Protein AF-A0A955E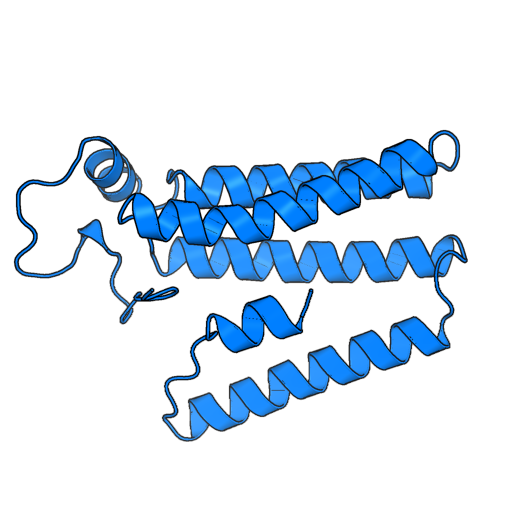NM1-F1 (afdb_monomer_lite)

Structure (mmCIF, N/CA/C/O backbone):
data_AF-A0A955ENM1-F1
#
_entry.id   AF-A0A955ENM1-F1
#
loop_
_atom_site.group_PDB
_atom_site.id
_atom_site.type_symbol
_atom_site.label_atom_id
_atom_site.label_alt_id
_atom_site.label_comp_id
_atom_site.label_asym_id
_atom_site.label_entity_id
_atom_site.label_seq_id
_atom_site.pdbx_PDB_ins_code
_atom_site.Cartn_x
_atom_site.Cartn_y
_atom_site.Cartn_z
_atom_site.occupancy
_atom_site.B_iso_or_equiv
_atom_site.auth_seq_id
_atom_site.auth_comp_id
_atom_site.auth_asym_id
_atom_site.auth_atom_id
_atom_site.pdbx_PDB_model_num
ATOM 1 N N . MET A 1 1 ? -0.545 9.127 -18.317 1.00 36.12 1 MET A N 1
ATOM 2 C CA . MET A 1 1 ? 0.349 8.683 -17.224 1.00 36.12 1 MET A CA 1
ATOM 3 C C . MET A 1 1 ? 0.224 7.163 -17.129 1.00 36.12 1 MET A C 1
ATOM 5 O O . MET A 1 1 ? -0.883 6.687 -16.923 1.00 36.12 1 MET A O 1
ATOM 9 N N . ASN A 1 2 ? 1.284 6.397 -17.416 1.00 38.16 2 ASN A N 1
ATOM 10 C CA . ASN A 1 2 ? 1.234 4.926 -17.520 1.00 38.16 2 ASN A CA 1
ATOM 11 C C . ASN A 1 2 ? 1.494 4.287 -16.149 1.00 38.16 2 ASN A C 1
ATOM 13 O O . ASN A 1 2 ? 2.608 3.883 -15.829 1.00 38.16 2 ASN A O 1
ATOM 17 N N . LEU A 1 3 ? 0.466 4.232 -15.305 1.00 44.72 3 LEU A N 1
ATOM 18 C CA . LEU A 1 3 ? 0.659 4.022 -13.871 1.00 44.72 3 LEU A CA 1
ATOM 19 C C . LEU A 1 3 ? 1.037 2.604 -13.417 1.00 44.72 3 LEU A C 1
ATOM 21 O O . LEU A 1 3 ? 1.445 2.495 -12.272 1.00 44.72 3 LEU A O 1
ATOM 25 N N . HIS A 1 4 ? 1.101 1.575 -14.272 1.00 44.09 4 HIS A N 1
ATOM 26 C CA . HIS A 1 4 ? 1.500 0.210 -13.859 1.00 44.09 4 HIS A CA 1
ATOM 27 C C . HIS A 1 4 ? 2.017 -0.652 -15.020 1.00 44.09 4 HIS A C 1
ATOM 29 O O . HIS A 1 4 ? 1.372 -1.611 -15.421 1.00 44.09 4 HIS A O 1
ATOM 35 N N . ARG A 1 5 ? 3.168 -0.316 -15.614 1.00 58.62 5 ARG A N 1
ATOM 36 C CA . ARG A 1 5 ? 3.763 -1.171 -16.658 1.00 58.62 5 ARG A CA 1
ATOM 37 C C . ARG A 1 5 ? 4.846 -2.074 -16.101 1.00 58.62 5 ARG A C 1
ATOM 39 O O . ARG A 1 5 ? 6.031 -1.811 -16.299 1.00 58.62 5 ARG A O 1
ATOM 46 N N . VAL A 1 6 ? 4.414 -3.157 -15.475 1.00 52.09 6 VAL A N 1
ATOM 47 C CA . VAL A 1 6 ? 5.224 -4.364 -15.351 1.00 52.09 6 VAL A CA 1
ATOM 48 C C . VAL A 1 6 ? 4.569 -5.397 -16.262 1.00 52.09 6 VAL A C 1
ATOM 50 O O . VAL A 1 6 ? 3.611 -6.050 -15.872 1.00 52.09 6 VAL A O 1
ATOM 53 N N . GLU A 1 7 ? 5.046 -5.530 -17.497 1.00 58.97 7 GLU A N 1
ATOM 54 C CA . GLU A 1 7 ? 4.622 -6.588 -18.437 1.00 58.97 7 GLU A CA 1
ATOM 55 C C . GLU A 1 7 ? 5.227 -7.937 -17.993 1.00 58.97 7 GLU A C 1
ATOM 57 O O . GLU A 1 7 ? 5.973 -8.582 -18.721 1.00 58.97 7 GLU A O 1
ATOM 62 N N . GLY A 1 8 ? 5.082 -8.280 -16.709 1.00 66.56 8 GLY A N 1
ATOM 63 C CA . GLY A 1 8 ? 5.838 -9.344 -16.039 1.00 66.56 8 GLY A CA 1
ATOM 64 C C . GLY A 1 8 ? 7.340 -9.066 -15.868 1.00 66.56 8 GLY A C 1
ATOM 65 O O . GLY A 1 8 ? 8.019 -9.795 -15.149 1.00 66.56 8 GLY A O 1
ATOM 66 N N . VAL A 1 9 ? 7.868 -7.995 -16.469 1.00 80.12 9 VAL A N 1
ATOM 67 C CA . VAL A 1 9 ? 9.293 -7.639 -16.460 1.00 80.12 9 VAL A CA 1
ATOM 68 C C . VAL A 1 9 ? 9.504 -6.295 -15.765 1.00 80.12 9 VAL A C 1
ATOM 70 O O . VAL A 1 9 ? 8.797 -5.322 -16.033 1.00 80.12 9 VAL A O 1
ATOM 73 N N . ALA A 1 10 ? 10.490 -6.235 -14.865 1.00 87.19 10 ALA A N 1
ATOM 74 C CA . ALA A 1 10 ? 10.852 -5.006 -14.166 1.00 87.19 10 ALA A CA 1
ATOM 75 C C . ALA A 1 10 ? 11.332 -3.913 -15.134 1.00 87.19 10 ALA A C 1
ATOM 77 O O . ALA A 1 10 ? 11.972 -4.202 -16.145 1.00 87.19 10 ALA A O 1
ATOM 78 N N . ASP A 1 11 ? 11.090 -2.646 -14.796 1.00 87.75 11 ASP A N 1
ATOM 79 C CA . ASP A 1 11 ? 11.409 -1.505 -15.661 1.00 87.75 11 ASP A CA 1
ATOM 80 C C . ASP A 1 11 ? 12.881 -1.446 -16.082 1.00 87.75 11 ASP A C 1
ATOM 82 O O . ASP A 1 11 ? 13.166 -1.055 -17.206 1.00 87.75 11 ASP A O 1
ATOM 86 N N . TRP A 1 12 ? 13.807 -1.852 -15.206 1.00 86.81 12 TRP A N 1
ATOM 87 C CA . TRP A 1 12 ? 15.252 -1.890 -15.477 1.00 86.81 12 TRP A CA 1
ATOM 88 C C . TRP A 1 12 ? 15.710 -3.111 -16.290 1.00 86.81 12 TRP A C 1
ATOM 90 O O . TRP A 1 12 ? 16.895 -3.217 -16.598 1.00 86.81 12 TRP A O 1
ATOM 100 N N . ALA A 1 13 ? 14.805 -4.042 -16.599 1.00 86.75 13 ALA A N 1
ATOM 101 C CA . ALA A 1 13 ? 15.074 -5.269 -17.349 1.00 86.75 13 ALA A CA 1
ATOM 102 C C . ALA A 1 13 ? 14.430 -5.272 -18.750 1.00 86.75 13 ALA A C 1
ATOM 104 O O . ALA A 1 13 ? 14.528 -6.264 -19.470 1.00 86.75 13 ALA A O 1
ATOM 105 N N . LYS A 1 14 ? 13.778 -4.172 -19.153 1.00 85.38 14 LYS A N 1
ATOM 106 C CA . LYS A 1 14 ? 13.164 -4.036 -20.479 1.00 85.38 14 LYS A CA 1
ATOM 107 C C . LYS A 1 14 ? 14.226 -4.031 -21.596 1.00 85.38 14 LYS A C 1
ATOM 109 O O . LYS A 1 14 ? 15.291 -3.430 -21.422 1.00 85.38 14 LYS A O 1
ATOM 114 N N . PRO A 1 15 ? 13.956 -4.669 -22.751 1.00 70.44 15 PRO A N 1
ATOM 115 C CA . PRO A 1 15 ? 14.855 -4.607 -23.898 1.00 70.44 15 PRO A CA 1
ATOM 116 C C . PRO A 1 15 ? 14.949 -3.164 -24.418 1.00 70.44 15 PRO A C 1
ATOM 118 O O . PRO A 1 15 ? 13.969 -2.423 -24.399 1.00 70.44 15 PRO A O 1
ATOM 121 N N . ASN A 1 16 ? 16.133 -2.767 -24.890 1.00 75.31 16 ASN A N 1
ATOM 122 C CA . ASN A 1 16 ? 16.427 -1.433 -25.443 1.00 75.31 16 ASN A CA 1
ATOM 123 C C . ASN A 1 16 ? 16.365 -0.261 -24.451 1.00 75.31 16 ASN A C 1
ATOM 125 O O . ASN A 1 16 ? 16.134 0.882 -24.849 1.00 75.31 16 ASN A O 1
ATOM 129 N N . LEU A 1 17 ? 16.620 -0.505 -23.164 1.00 74.56 17 LEU A N 1
ATOM 130 C CA . LEU A 1 17 ? 16.863 0.606 -22.252 1.00 74.56 17 LEU A CA 1
ATOM 131 C C . LEU A 1 17 ? 18.148 1.344 -22.651 1.00 74.56 17 LEU A C 1
ATOM 133 O O . LEU A 1 17 ? 19.164 0.703 -22.941 1.00 74.56 17 LEU A O 1
ATOM 137 N N . PRO A 1 18 ? 18.152 2.687 -22.611 1.00 75.75 18 PRO A N 1
ATOM 138 C CA . PRO A 1 18 ? 19.398 3.433 -22.624 1.00 75.75 18 PRO A CA 1
ATOM 139 C C . PRO A 1 18 ? 20.208 3.102 -21.353 1.00 75.75 18 PRO A C 1
ATOM 141 O O . PRO A 1 18 ? 19.944 2.159 -20.605 1.00 75.75 18 PRO A O 1
ATOM 144 N N . LYS A 1 19 ? 21.227 3.899 -21.053 1.00 86.06 19 LYS A N 1
ATOM 145 C CA . LYS A 1 19 ? 22.023 3.724 -19.836 1.00 86.06 19 LYS A CA 1
ATOM 146 C C . LYS A 1 19 ? 21.149 3.836 -18.575 1.00 86.06 19 LYS A C 1
ATOM 148 O O . LYS A 1 19 ? 20.586 4.895 -18.310 1.00 86.06 19 LYS A O 1
ATOM 153 N N . LEU A 1 20 ? 21.116 2.775 -17.760 1.00 86.50 20 LEU A N 1
ATOM 154 C CA . LEU A 1 20 ? 20.401 2.764 -16.477 1.00 86.50 20 LEU A CA 1
ATOM 155 C C . LEU A 1 20 ? 20.850 3.909 -15.560 1.00 86.50 20 LEU A C 1
ATOM 157 O O . LEU A 1 20 ? 22.055 4.148 -15.374 1.00 86.50 20 LEU A O 1
ATOM 161 N N . SER A 1 21 ? 19.879 4.559 -14.918 1.00 91.50 21 SER A N 1
ATOM 162 C CA . SER A 1 21 ? 20.136 5.538 -13.861 1.00 91.50 21 SER A CA 1
ATOM 163 C C . SER A 1 21 ? 20.794 4.878 -12.638 1.00 91.50 21 SER A C 1
ATOM 165 O O . SER A 1 21 ? 20.779 3.656 -12.475 1.00 91.50 21 SER A O 1
ATOM 167 N N . LYS A 1 22 ? 21.380 5.675 -11.731 1.00 94.12 22 LYS A N 1
ATOM 168 C CA . LYS A 1 22 ? 21.967 5.141 -10.484 1.00 94.12 22 LYS A CA 1
ATOM 169 C C . LYS A 1 22 ? 20.933 4.364 -9.656 1.00 94.12 22 LYS A C 1
ATOM 171 O O . LYS A 1 22 ? 21.256 3.303 -9.135 1.00 94.12 22 LYS A O 1
ATOM 176 N N . ILE A 1 23 ? 19.698 4.865 -9.594 1.00 92.31 23 ILE A N 1
ATOM 177 C CA . ILE A 1 23 ? 18.590 4.240 -8.861 1.00 92.31 23 ILE A CA 1
ATOM 178 C C . ILE A 1 23 ? 18.201 2.911 -9.518 1.00 92.31 23 ILE A C 1
ATOM 180 O O . ILE A 1 23 ? 18.110 1.897 -8.835 1.00 92.31 23 ILE A O 1
ATOM 184 N N . GLN A 1 24 ? 18.073 2.878 -10.846 1.00 91.81 24 GLN A N 1
ATOM 185 C CA . GLN A 1 24 ? 17.753 1.648 -11.579 1.00 91.81 24 GLN A CA 1
ATOM 186 C C . GLN A 1 24 ? 18.855 0.591 -11.468 1.00 91.81 24 GLN A C 1
ATOM 188 O O . GLN A 1 24 ? 18.563 -0.598 -11.415 1.00 91.81 24 GLN A O 1
ATOM 193 N N . LYS A 1 25 ? 20.126 1.000 -11.371 1.00 93.06 25 LYS A N 1
ATOM 194 C CA . LYS A 1 25 ? 21.236 0.075 -11.095 1.00 93.06 25 LYS A CA 1
ATOM 195 C C . LYS A 1 25 ? 21.136 -0.550 -9.708 1.00 93.06 25 LYS A C 1
ATOM 197 O O . LYS A 1 25 ? 21.432 -1.730 -9.568 1.00 93.06 25 LYS A O 1
ATOM 202 N N . ILE A 1 26 ? 20.748 0.221 -8.693 1.00 93.50 26 ILE A N 1
ATOM 203 C CA . ILE A 1 26 ? 20.523 -0.304 -7.337 1.00 93.50 26 ILE A CA 1
ATOM 204 C C . ILE A 1 26 ? 19.337 -1.268 -7.351 1.00 93.50 26 ILE A C 1
ATOM 206 O O . ILE A 1 26 ? 19.463 -2.388 -6.861 1.00 93.50 26 ILE A O 1
ATOM 210 N N . ALA A 1 27 ? 18.229 -0.875 -7.980 1.00 92.69 27 ALA A N 1
ATOM 211 C CA . ALA A 1 27 ? 17.057 -1.727 -8.135 1.00 92.69 27 ALA A CA 1
ATOM 212 C C . ALA A 1 27 ? 17.415 -3.045 -8.843 1.00 92.69 27 ALA A C 1
ATOM 214 O O . ALA A 1 27 ? 17.108 -4.119 -8.342 1.00 92.69 27 ALA A O 1
ATOM 215 N N . SER A 1 28 ? 18.176 -2.979 -9.939 1.00 91.75 28 SER A N 1
ATOM 216 C CA . SER A 1 28 ? 18.678 -4.156 -10.654 1.00 91.75 28 SER A CA 1
ATOM 217 C C . SER A 1 28 ? 19.574 -5.040 -9.783 1.00 91.75 28 SER A C 1
ATOM 219 O O . SER A 1 28 ? 19.319 -6.234 -9.675 1.00 91.75 28 SER A O 1
ATOM 221 N N . LYS A 1 29 ? 20.574 -4.469 -9.096 1.00 93.75 29 LYS A N 1
ATOM 222 C CA . LYS A 1 29 ? 21.488 -5.225 -8.218 1.00 93.75 29 LYS A CA 1
ATOM 223 C C . LYS A 1 29 ? 20.794 -5.889 -7.033 1.00 93.75 29 LYS A C 1
ATOM 225 O O . LYS A 1 29 ? 21.305 -6.864 -6.497 1.00 93.75 29 LYS A O 1
ATOM 230 N N . THR A 1 30 ? 19.669 -5.335 -6.602 1.00 93.19 30 THR A N 1
ATOM 231 C CA . THR A 1 30 ? 18.897 -5.827 -5.457 1.00 93.19 30 THR A CA 1
ATOM 232 C C . THR A 1 30 ? 17.680 -6.641 -5.894 1.00 93.19 30 THR A C 1
ATOM 234 O O . THR A 1 30 ? 16.836 -6.972 -5.066 1.00 93.19 30 THR A O 1
ATOM 237 N N . ASN A 1 31 ? 17.552 -6.967 -7.185 1.00 90.19 31 ASN A N 1
ATOM 238 C CA . ASN A 1 31 ? 16.384 -7.655 -7.746 1.00 90.19 31 ASN A CA 1
ATOM 239 C C . ASN A 1 31 ? 15.052 -6.989 -7.361 1.00 90.19 31 ASN A C 1
ATOM 241 O O . ASN A 1 31 ? 14.043 -7.648 -7.133 1.00 90.19 31 ASN A O 1
ATOM 245 N N . GLY A 1 32 ? 15.061 -5.663 -7.253 1.00 88.25 32 GLY A N 1
ATOM 246 C CA . GLY A 1 32 ? 13.896 -4.873 -6.901 1.00 88.25 32 GLY A CA 1
ATOM 247 C C . GLY A 1 32 ? 13.532 -4.882 -5.424 1.00 88.25 32 GLY A C 1
ATOM 248 O O . GLY A 1 32 ? 12.505 -4.304 -5.101 1.00 88.25 32 GLY A O 1
ATOM 249 N N . THR A 1 33 ? 14.322 -5.481 -4.522 1.00 89.44 33 THR A N 1
ATOM 250 C CA . THR A 1 33 ? 14.054 -5.358 -3.073 1.00 89.44 33 THR A CA 1
ATOM 251 C C . THR A 1 33 ? 14.251 -3.924 -2.593 1.00 89.44 33 THR A C 1
ATOM 253 O O . THR A 1 33 ? 13.423 -3.422 -1.835 1.00 89.44 33 THR A O 1
ATOM 256 N N . ILE A 1 34 ? 15.291 -3.236 -3.078 1.00 93.38 34 ILE A N 1
ATOM 257 C CA . ILE A 1 34 ? 15.565 -1.838 -2.732 1.00 93.38 34 ILE A CA 1
ATOM 258 C C . ILE A 1 34 ? 15.173 -0.942 -3.905 1.00 93.38 34 ILE A C 1
ATOM 260 O O . ILE A 1 34 ? 15.930 -0.753 -4.860 1.00 93.38 34 ILE A O 1
ATOM 264 N N . THR A 1 35 ? 13.983 -0.353 -3.807 1.00 95.38 35 THR A N 1
ATOM 265 C CA . THR A 1 35 ? 13.494 0.684 -4.720 1.00 95.38 35 THR A CA 1
ATOM 266 C C . THR A 1 35 ? 12.869 1.827 -3.919 1.00 95.38 35 THR A C 1
ATOM 268 O O . THR A 1 35 ? 12.377 1.599 -2.812 1.00 95.38 35 THR A O 1
ATOM 271 N N . PRO A 1 36 ? 12.853 3.061 -4.454 1.00 94.31 36 PRO A N 1
ATOM 272 C CA . PRO A 1 36 ? 12.154 4.168 -3.807 1.00 94.31 36 PRO A CA 1
ATOM 273 C C . PRO A 1 36 ? 10.673 3.866 -3.531 1.00 94.31 36 PRO A C 1
ATOM 275 O O . PRO A 1 36 ? 10.182 4.218 -2.465 1.00 94.31 36 PRO A O 1
ATOM 278 N N . GLY A 1 37 ? 9.996 3.164 -4.450 1.00 92.38 37 GLY A N 1
ATOM 279 C CA . GLY A 1 37 ? 8.616 2.705 -4.261 1.00 92.38 37 GLY A CA 1
ATOM 280 C C . GLY A 1 37 ? 8.480 1.772 -3.057 1.00 92.38 37 GLY A C 1
ATOM 281 O O . GLY A 1 37 ? 7.786 2.111 -2.111 1.00 92.38 37 GLY A O 1
ATOM 282 N N . ASN A 1 38 ? 9.232 0.667 -3.015 1.00 93.56 38 ASN A N 1
ATOM 283 C CA . ASN A 1 38 ? 9.126 -0.304 -1.918 1.00 93.56 38 ASN A CA 1
ATOM 284 C C . ASN A 1 38 ? 9.463 0.304 -0.550 1.00 93.56 38 ASN A C 1
ATOM 286 O O . ASN A 1 38 ? 8.858 -0.057 0.458 1.00 93.56 38 ASN A O 1
ATOM 290 N N . ILE A 1 39 ? 10.438 1.219 -0.501 1.00 95.88 39 ILE A N 1
ATOM 291 C CA . ILE A 1 39 ? 10.785 1.939 0.731 1.00 95.88 39 ILE A CA 1
ATOM 292 C C . ILE A 1 39 ? 9.575 2.735 1.228 1.00 95.88 39 ILE A C 1
ATOM 294 O O . ILE A 1 39 ? 9.276 2.716 2.424 1.00 95.88 39 ILE A O 1
ATOM 298 N N . LEU A 1 40 ? 8.873 3.419 0.323 1.00 95.06 40 LEU A N 1
ATOM 299 C CA . LEU A 1 40 ? 7.657 4.148 0.657 1.00 95.06 40 LEU A CA 1
ATOM 300 C C . LEU A 1 40 ? 6.529 3.200 1.074 1.00 95.06 40 LEU A C 1
ATOM 302 O O . LEU A 1 40 ? 5.966 3.443 2.136 1.00 95.06 40 LEU A O 1
ATOM 306 N N . SER A 1 41 ? 6.273 2.098 0.362 1.00 92.94 41 SER A N 1
ATOM 307 C CA . SER A 1 41 ? 5.232 1.125 0.740 1.00 92.94 41 SER A CA 1
ATOM 308 C C . SER A 1 41 ? 5.457 0.576 2.155 1.00 92.94 41 SER A C 1
ATOM 310 O O . SER A 1 41 ? 4.557 0.579 2.996 1.00 92.94 41 SER A O 1
ATOM 312 N N . VAL A 1 42 ? 6.698 0.189 2.483 1.00 95.94 42 VAL A N 1
ATOM 313 C CA . VAL A 1 42 ? 7.060 -0.275 3.835 1.00 95.94 42 VAL A CA 1
ATOM 314 C C . VAL A 1 42 ? 6.882 0.839 4.864 1.00 95.94 42 VAL A C 1
ATOM 316 O O . VAL A 1 42 ? 6.313 0.610 5.931 1.00 95.94 42 VAL A O 1
ATOM 319 N N . THR A 1 43 ? 7.325 2.058 4.551 1.00 96.81 43 THR A N 1
ATOM 320 C CA . THR A 1 43 ? 7.170 3.213 5.447 1.00 96.81 43 THR A CA 1
ATOM 321 C C . THR A 1 43 ? 5.692 3.510 5.709 1.00 96.81 43 THR A C 1
ATOM 323 O O . THR A 1 43 ? 5.296 3.673 6.863 1.00 96.81 43 THR A O 1
ATOM 326 N N . GLY A 1 44 ? 4.858 3.523 4.667 1.00 96.25 44 GLY A N 1
ATOM 327 C CA . GLY A 1 44 ? 3.413 3.710 4.762 1.00 96.25 44 GLY A CA 1
ATOM 328 C C . GLY A 1 44 ? 2.760 2.639 5.635 1.00 96.25 44 GLY A C 1
ATOM 329 O O . GLY A 1 44 ? 2.028 2.971 6.571 1.00 96.25 44 GLY A O 1
ATOM 330 N N . GLY A 1 45 ? 3.115 1.369 5.422 1.00 96.44 45 GLY A N 1
ATOM 331 C CA . GLY A 1 45 ? 2.672 0.249 6.255 1.00 96.44 45 GLY A CA 1
ATOM 332 C C . GLY A 1 45 ? 3.051 0.410 7.732 1.00 96.44 45 GLY A C 1
ATOM 333 O O . GLY A 1 45 ? 2.209 0.219 8.611 1.00 96.44 45 GLY A O 1
ATOM 334 N N . LEU A 1 46 ? 4.281 0.841 8.029 1.00 97.88 46 LEU A N 1
ATOM 335 C CA . LEU A 1 46 ? 4.726 1.113 9.402 1.00 97.88 46 LEU A CA 1
ATOM 336 C C . LEU A 1 46 ? 3.949 2.266 10.053 1.00 97.88 46 LEU A C 1
ATOM 338 O O . LEU A 1 46 ? 3.598 2.177 11.233 1.00 97.88 46 LEU A O 1
ATOM 342 N N . PHE A 1 47 ? 3.631 3.324 9.300 1.00 98.06 47 PHE A N 1
ATOM 343 C CA . PHE A 1 47 ? 2.763 4.405 9.774 1.00 98.06 47 PHE A CA 1
ATOM 344 C C . PHE A 1 47 ? 1.359 3.898 10.112 1.00 98.06 47 PHE A C 1
ATOM 346 O O . PHE A 1 47 ? 0.836 4.243 11.175 1.00 98.06 47 PHE A O 1
ATOM 353 N N . VAL A 1 48 ? 0.775 3.038 9.267 1.00 97.88 48 VAL A N 1
ATOM 354 C CA . VAL A 1 48 ? -0.524 2.411 9.551 1.00 97.88 48 VAL A CA 1
ATOM 355 C C . VAL A 1 48 ? -0.441 1.572 10.821 1.00 97.88 48 VAL A C 1
ATOM 357 O O . VAL A 1 48 ? -1.215 1.813 11.741 1.00 97.88 48 VAL A O 1
ATOM 360 N N . VAL A 1 49 ? 0.518 0.649 10.933 1.00 97.94 49 VAL A N 1
ATOM 361 C CA . VAL A 1 49 ? 0.669 -0.211 12.121 1.00 97.94 49 VAL A CA 1
ATOM 362 C C . VAL A 1 49 ? 0.854 0.624 13.389 1.00 97.94 49 VAL A C 1
ATOM 364 O O . VAL A 1 49 ? 0.160 0.399 14.380 1.00 97.94 49 VAL A O 1
ATOM 367 N N . SER A 1 50 ? 1.733 1.629 13.358 1.00 97.69 50 SER A N 1
ATOM 368 C CA . SER A 1 50 ? 1.937 2.532 14.494 1.00 97.69 50 SER A CA 1
ATOM 369 C C . SER A 1 50 ? 0.655 3.286 14.861 1.00 97.69 50 SER A C 1
ATOM 371 O O . SER A 1 50 ? 0.322 3.399 16.040 1.00 97.69 50 SER A O 1
ATOM 373 N N . GLY A 1 51 ? -0.094 3.765 13.866 1.00 97.88 51 GLY A N 1
ATOM 374 C CA . GLY A 1 51 ? -1.369 4.440 14.087 1.00 97.88 51 GLY A CA 1
ATOM 375 C C . GLY A 1 51 ? -2.442 3.522 14.671 1.00 97.88 51 GLY A C 1
ATOM 376 O O . GLY A 1 51 ? -3.156 3.922 15.588 1.00 97.88 51 GLY A O 1
ATOM 377 N N . LEU A 1 52 ? -2.517 2.274 14.208 1.00 97.75 52 LEU A N 1
ATOM 378 C CA . LEU A 1 52 ? -3.429 1.264 14.743 1.00 97.75 52 LEU A CA 1
ATOM 379 C C . LEU A 1 52 ? -3.100 0.903 16.192 1.00 97.75 52 LEU A C 1
ATOM 381 O O . LEU A 1 52 ? -4.020 0.738 16.987 1.00 97.75 52 LEU A O 1
ATOM 385 N N . VAL A 1 53 ? -1.816 0.827 16.557 1.00 97.19 53 VAL A N 1
ATOM 386 C CA . VAL A 1 53 ? -1.395 0.624 17.952 1.00 97.19 53 VAL A CA 1
ATOM 387 C C . VAL A 1 53 ? -1.838 1.793 18.834 1.00 97.19 53 VAL A C 1
ATOM 389 O O . VAL A 1 53 ? -2.404 1.553 19.901 1.00 97.19 53 VAL A O 1
ATOM 392 N N . ASP A 1 54 ? -1.643 3.038 18.387 1.00 97.12 54 ASP A N 1
ATOM 393 C CA . ASP A 1 54 ? -2.080 4.233 19.126 1.00 97.12 54 ASP A CA 1
ATOM 394 C C . ASP A 1 54 ? -3.615 4.238 19.326 1.00 97.12 54 ASP A C 1
ATOM 396 O O . ASP A 1 54 ? -4.103 4.455 20.437 1.00 97.12 54 ASP A O 1
ATOM 400 N N . ILE A 1 55 ? -4.387 3.926 18.274 1.00 97.31 55 ILE A N 1
ATOM 401 C CA . ILE A 1 55 ? -5.858 3.805 18.336 1.00 97.31 55 ILE A CA 1
ATOM 402 C C . ILE A 1 55 ? -6.277 2.675 19.281 1.00 97.31 55 ILE A C 1
ATOM 404 O O . ILE A 1 55 ? -7.205 2.820 20.079 1.00 97.31 55 ILE A O 1
ATOM 408 N N . TYR A 1 56 ? -5.602 1.530 19.195 1.00 95.94 56 TYR A N 1
ATOM 409 C CA . TYR A 1 56 ? -5.929 0.357 19.991 1.00 95.94 56 TYR A CA 1
ATOM 410 C C . TYR A 1 56 ? -5.671 0.573 21.488 1.00 95.94 56 TYR A C 1
ATOM 412 O O . TYR A 1 56 ? -6.455 0.105 22.316 1.00 95.94 56 TYR A O 1
ATOM 420 N N . ARG A 1 57 ? -4.606 1.294 21.848 1.00 94.69 57 ARG A N 1
ATOM 421 C CA . ARG A 1 57 ? -4.313 1.647 23.245 1.00 94.69 57 ARG A CA 1
ATOM 422 C C . ARG A 1 57 ? -5.300 2.677 23.791 1.00 94.69 57 ARG A C 1
ATOM 424 O O . ARG A 1 57 ? -5.752 2.528 24.915 1.00 94.69 57 ARG A O 1
ATOM 431 N N . GLY A 1 58 ? -5.739 3.621 22.958 1.00 87.81 58 GLY A N 1
ATOM 432 C CA . GLY A 1 58 ? -6.816 4.564 23.279 1.00 87.81 58 GLY A CA 1
ATOM 433 C C . GLY A 1 58 ? -6.342 5.917 23.814 1.00 87.81 58 GLY A C 1
ATOM 434 O O . GLY A 1 58 ? -7.073 6.893 23.679 1.00 87.81 58 GLY A O 1
ATOM 435 N N . ASP A 1 59 ? -5.106 6.012 24.307 1.00 83.44 59 ASP A N 1
ATOM 436 C CA . ASP A 1 59 ? -4.562 7.246 24.899 1.00 83.44 59 ASP A CA 1
ATOM 437 C C . ASP A 1 59 ? -4.272 8.341 23.856 1.00 83.44 59 ASP A C 1
ATOM 439 O O . ASP A 1 59 ? -4.238 9.530 24.164 1.00 83.44 59 ASP A O 1
ATOM 443 N N . GLU A 1 60 ? -4.091 7.957 22.587 1.00 91.94 60 GLU A N 1
ATOM 444 C CA . GLU A 1 60 ? -3.674 8.865 21.515 1.00 91.94 60 GLU A CA 1
ATOM 445 C C . GLU A 1 60 ? -4.508 8.699 20.232 1.00 91.94 60 GLU A C 1
ATOM 447 O O . GLU A 1 60 ? -3.985 8.753 19.116 1.00 91.94 60 GLU A O 1
ATOM 452 N N . MET A 1 61 ? -5.830 8.547 20.368 1.00 93.12 61 MET A N 1
ATOM 453 C CA . MET A 1 61 ? -6.763 8.314 19.249 1.00 93.12 61 MET A CA 1
ATOM 454 C C . MET A 1 61 ? -6.538 9.256 18.050 1.00 93.12 61 MET A C 1
ATOM 456 O O . MET A 1 61 ? -6.373 8.809 16.915 1.00 93.12 61 MET A O 1
ATOM 460 N N . LYS A 1 62 ? -6.459 10.575 18.289 1.00 95.56 62 LYS A N 1
ATOM 461 C CA . LYS A 1 62 ? -6.238 11.571 17.221 1.00 95.56 62 LYS A CA 1
ATOM 462 C C . LYS A 1 62 ? -4.890 11.380 16.520 1.00 95.56 62 LYS A C 1
ATOM 464 O O . LYS A 1 62 ? -4.804 11.534 15.303 1.00 95.56 62 LYS A O 1
ATOM 469 N N . ARG A 1 63 ? -3.830 11.053 17.269 1.00 96.62 63 ARG A N 1
ATOM 470 C CA . ARG A 1 63 ? -2.497 10.792 16.704 1.00 96.62 63 ARG A CA 1
ATOM 471 C C . ARG A 1 63 ? -2.531 9.544 15.835 1.00 96.62 63 ARG A C 1
ATOM 473 O O . ARG A 1 63 ? -2.004 9.576 14.726 1.00 96.62 63 ARG A O 1
ATOM 480 N N . GLY A 1 64 ? -3.190 8.497 16.320 1.00 97.31 64 GLY A N 1
ATOM 481 C CA . GLY A 1 64 ? -3.320 7.243 15.604 1.00 97.31 64 GLY A CA 1
ATOM 482 C C . GLY A 1 64 ? -4.086 7.388 14.289 1.00 97.31 64 GLY A C 1
ATOM 483 O O . GLY A 1 64 ? -3.583 6.958 13.254 1.00 97.31 64 GLY A O 1
ATOM 484 N N . ILE A 1 65 ? -5.218 8.105 14.284 1.00 96.06 65 ILE A N 1
ATOM 485 C CA . ILE A 1 65 ? -5.972 8.406 13.051 1.00 96.06 65 ILE A CA 1
ATOM 486 C C . ILE A 1 65 ? -5.105 9.182 12.050 1.00 96.06 65 ILE A C 1
ATOM 488 O O . ILE A 1 65 ? -5.054 8.819 10.875 1.00 96.06 65 ILE A O 1
ATOM 492 N N . ARG A 1 66 ? -4.359 10.205 12.500 1.00 97.44 66 ARG A N 1
ATOM 493 C CA . ARG A 1 66 ? -3.436 10.946 11.618 1.00 97.44 66 ARG A CA 1
ATOM 494 C C . ARG A 1 66 ? -2.358 10.046 11.023 1.00 97.44 66 ARG A C 1
ATOM 496 O O . ARG A 1 66 ? -2.086 10.151 9.835 1.00 97.44 66 ARG A O 1
ATOM 503 N N . LYS A 1 67 ? -1.745 9.169 11.823 1.00 97.88 67 LYS A N 1
ATOM 504 C CA . LYS A 1 67 ? -0.715 8.236 11.343 1.00 97.88 67 LYS A CA 1
ATOM 505 C C . LYS A 1 67 ? -1.266 7.260 10.308 1.00 97.88 67 LYS A C 1
ATOM 507 O O . LYS A 1 67 ? -0.618 7.063 9.287 1.00 97.88 67 LYS A O 1
ATOM 512 N N . VAL A 1 68 ? -2.463 6.709 10.535 1.00 97.12 68 VAL A N 1
ATOM 513 C CA . VAL A 1 68 ? -3.148 5.866 9.542 1.00 97.12 68 VAL A CA 1
ATOM 514 C C . VAL A 1 68 ? -3.371 6.650 8.247 1.00 97.12 68 VAL A C 1
ATOM 516 O O . VAL A 1 68 ? -3.002 6.164 7.182 1.00 97.12 68 VAL A O 1
ATOM 519 N N . GLY A 1 69 ? -3.887 7.882 8.331 1.00 96.12 69 GLY A N 1
ATOM 520 C CA . GLY A 1 69 ? -4.081 8.747 7.163 1.00 96.12 69 GLY A CA 1
ATOM 521 C C . GLY A 1 69 ? -2.783 9.043 6.402 1.00 96.12 69 GLY A C 1
ATOM 522 O O . GLY A 1 69 ? -2.745 8.908 5.183 1.00 96.12 69 GLY A O 1
ATOM 523 N N . ILE A 1 70 ? -1.697 9.372 7.112 1.00 97.06 70 ILE A N 1
ATOM 524 C CA . ILE A 1 70 ? -0.366 9.581 6.517 1.00 97.06 70 ILE A CA 1
ATOM 525 C C . ILE A 1 70 ? 0.121 8.307 5.822 1.00 97.06 70 ILE A C 1
ATOM 527 O O . ILE A 1 70 ? 0.582 8.375 4.687 1.00 97.06 70 ILE A O 1
ATOM 531 N N . GLY A 1 71 ? -0.016 7.147 6.470 1.00 96.00 71 GLY A N 1
ATOM 532 C CA . GLY A 1 71 ? 0.374 5.866 5.887 1.00 96.00 71 GLY A CA 1
ATOM 533 C C . GLY A 1 71 ? -0.355 5.577 4.573 1.00 96.00 71 GLY A C 1
ATOM 534 O O . GLY A 1 71 ? 0.288 5.217 3.592 1.00 96.00 71 GLY A O 1
ATOM 535 N N . ARG A 1 72 ? -1.671 5.832 4.517 1.00 93.94 72 ARG A N 1
ATOM 536 C CA . ARG A 1 72 ? -2.473 5.695 3.285 1.00 93.94 72 ARG A CA 1
ATOM 537 C C . ARG A 1 72 ? -2.131 6.729 2.212 1.00 93.94 72 ARG A C 1
ATOM 539 O O . ARG A 1 72 ? -2.260 6.440 1.031 1.00 93.94 72 ARG A O 1
ATOM 546 N N . ALA A 1 73 ? -1.686 7.923 2.589 1.00 92.19 73 ALA A N 1
ATOM 547 C CA . ALA A 1 73 ? -1.228 8.910 1.615 1.00 92.19 73 ALA A CA 1
ATOM 548 C C . ALA A 1 73 ? 0.122 8.514 0.986 1.00 92.19 73 ALA A C 1
ATOM 550 O O . ALA A 1 73 ? 0.312 8.698 -0.214 1.00 92.19 73 ALA A O 1
ATOM 551 N N . ILE A 1 74 ? 1.046 7.950 1.776 1.00 93.31 74 ILE A N 1
ATOM 552 C CA . ILE A 1 74 ? 2.350 7.463 1.290 1.00 93.31 74 ILE A CA 1
ATOM 553 C C . ILE A 1 74 ? 2.170 6.351 0.249 1.00 93.31 74 ILE A C 1
ATOM 555 O O . ILE A 1 74 ? 2.834 6.379 -0.783 1.00 93.31 74 ILE A O 1
ATOM 559 N N . ASP A 1 75 ? 1.233 5.442 0.495 1.00 87.31 75 ASP A N 1
ATOM 560 C CA . ASP A 1 75 ? 0.826 4.349 -0.399 1.00 87.31 75 ASP A CA 1
ATOM 561 C C . ASP A 1 75 ? 0.376 4.845 -1.790 1.00 87.31 75 ASP A C 1
ATOM 563 O O . ASP A 1 75 ? 0.715 4.305 -2.832 1.00 87.31 75 ASP A O 1
ATOM 567 N N . ILE A 1 76 ? -0.309 5.987 -1.865 1.00 84.19 76 ILE A N 1
ATOM 568 C CA . ILE A 1 76 ? -0.655 6.582 -3.168 1.00 84.19 76 ILE A CA 1
ATOM 569 C C . ILE A 1 76 ? 0.597 7.114 -3.883 1.00 84.19 76 ILE A C 1
ATOM 571 O O . ILE A 1 76 ? 0.704 7.054 -5.114 1.00 84.19 76 ILE A O 1
ATOM 575 N N . ILE A 1 77 ? 1.535 7.671 -3.114 1.00 89.62 77 ILE A N 1
ATOM 576 C CA . ILE A 1 77 ? 2.752 8.312 -3.619 1.00 89.62 77 ILE A CA 1
ATOM 577 C C . ILE A 1 77 ? 3.770 7.271 -4.098 1.00 89.62 77 ILE A C 1
ATOM 579 O O . ILE A 1 77 ? 4.502 7.552 -5.051 1.00 89.62 77 ILE A O 1
ATOM 583 N N . ASP A 1 78 ? 3.820 6.084 -3.497 1.00 86.94 78 ASP A N 1
ATOM 584 C CA . ASP A 1 78 ? 4.832 5.075 -3.813 1.00 86.94 78 ASP A CA 1
ATOM 585 C C . ASP A 1 78 ? 4.802 4.631 -5.283 1.00 86.94 78 ASP A C 1
ATOM 587 O O . ASP A 1 78 ? 5.847 4.602 -5.935 1.00 86.94 78 ASP A O 1
ATOM 591 N N . GLY A 1 79 ? 3.616 4.436 -5.859 1.00 84.88 79 GLY A N 1
ATOM 592 C CA . GLY A 1 79 ? 3.435 4.012 -7.239 1.00 84.88 79 GLY A CA 1
ATOM 593 C C . GLY A 1 79 ? 3.784 5.127 -8.217 1.00 84.88 79 GLY A C 1
ATOM 594 O O . GLY A 1 79 ? 4.331 4.869 -9.291 1.00 84.88 79 GLY A O 1
ATOM 595 N N . ILE A 1 80 ? 3.540 6.384 -7.826 1.00 88.50 80 ILE A N 1
ATOM 596 C CA . ILE A 1 80 ? 3.974 7.567 -8.583 1.00 88.50 80 ILE A CA 1
ATOM 597 C C . ILE A 1 80 ? 5.501 7.656 -8.569 1.00 88.50 80 ILE A C 1
ATOM 599 O O . ILE A 1 80 ? 6.116 7.954 -9.592 1.00 88.50 80 ILE A O 1
ATOM 603 N N . VAL A 1 81 ? 6.127 7.402 -7.423 1.00 90.88 81 VAL A N 1
ATOM 604 C CA . VAL A 1 81 ? 7.584 7.433 -7.281 1.00 90.88 81 VAL A CA 1
ATOM 605 C C . VAL A 1 81 ? 8.229 6.278 -8.045 1.00 90.88 81 VAL A C 1
ATOM 607 O O . VAL A 1 81 ? 9.202 6.510 -8.763 1.00 90.88 81 VAL A O 1
ATOM 610 N N . ALA A 1 82 ? 7.677 5.067 -7.975 1.00 89.94 82 ALA A N 1
ATOM 611 C CA . ALA A 1 82 ? 8.137 3.917 -8.750 1.00 89.94 82 ALA A CA 1
ATOM 612 C C . ALA A 1 82 ? 8.044 4.178 -10.263 1.00 89.94 82 ALA A C 1
ATOM 614 O O . ALA A 1 82 ? 8.980 3.856 -10.992 1.00 89.94 82 ALA A O 1
ATOM 615 N N . ASP A 1 83 ? 6.964 4.825 -10.723 1.00 88.12 83 ASP A N 1
ATOM 616 C CA . ASP A 1 83 ? 6.804 5.256 -12.120 1.00 88.12 83 ASP A CA 1
ATOM 617 C C . ASP A 1 83 ? 7.868 6.279 -12.526 1.00 88.12 83 ASP A C 1
ATOM 619 O O . ASP A 1 83 ? 8.605 6.083 -13.489 1.00 88.12 83 ASP A O 1
ATOM 623 N N . LYS A 1 84 ? 8.002 7.359 -11.747 1.00 89.25 84 LYS A N 1
ATOM 624 C CA . LYS A 1 84 ? 8.945 8.448 -12.036 1.00 89.25 84 LYS A CA 1
ATOM 625 C C . LYS A 1 84 ? 10.403 8.000 -12.005 1.00 89.25 84 LYS A C 1
ATOM 627 O O . LYS A 1 84 ? 11.230 8.565 -12.715 1.00 89.25 84 LYS A O 1
ATOM 632 N N . THR A 1 85 ? 10.731 7.023 -11.166 1.00 91.06 85 THR A N 1
ATOM 633 C CA . THR A 1 85 ? 12.097 6.497 -11.036 1.00 91.06 85 THR A CA 1
ATOM 634 C C . THR A 1 85 ? 12.384 5.341 -11.992 1.00 91.06 85 THR A C 1
ATOM 636 O O . THR A 1 85 ? 13.538 4.913 -12.086 1.00 91.06 85 THR A O 1
ATOM 639 N N . GLY A 1 86 ? 11.373 4.866 -12.730 1.00 90.19 86 GLY A N 1
ATOM 640 C CA . GLY A 1 86 ? 11.488 3.726 -13.635 1.00 90.19 86 GLY A CA 1
ATOM 641 C C . GLY A 1 86 ? 11.936 2.469 -12.896 1.00 90.19 86 GLY A C 1
ATOM 642 O O . GLY A 1 86 ? 12.876 1.802 -13.338 1.00 90.19 86 GLY A O 1
ATOM 643 N N . THR A 1 87 ? 11.340 2.209 -11.727 1.00 92.81 87 THR A N 1
ATOM 644 C CA . THR A 1 87 ? 11.647 1.056 -10.869 1.00 92.81 87 THR A CA 1
ATOM 645 C C . THR A 1 87 ? 10.420 0.208 -10.539 1.00 92.81 87 THR A C 1
ATOM 647 O O . THR A 1 87 ? 10.379 -0.416 -9.475 1.00 92.81 87 THR A O 1
ATOM 650 N N . LYS A 1 88 ? 9.402 0.165 -11.402 1.00 90.56 88 LYS A N 1
ATOM 651 C CA . LYS A 1 88 ? 8.299 -0.788 -11.227 1.00 90.56 88 LYS A CA 1
ATOM 652 C C . LYS A 1 88 ? 8.797 -2.212 -11.459 1.00 90.56 88 LYS A C 1
ATOM 654 O O . LYS A 1 88 ? 9.640 -2.455 -12.324 1.00 90.56 88 LYS A O 1
ATOM 659 N N . SER A 1 89 ? 8.300 -3.158 -10.667 1.00 88.81 89 SER A N 1
ATOM 660 C CA . SER A 1 89 ? 8.687 -4.570 -10.759 1.00 88.81 89 SER A CA 1
ATOM 661 C C . SER A 1 89 ? 7.609 -5.499 -10.198 1.00 88.81 89 SER A C 1
ATOM 663 O O . SER A 1 89 ? 6.826 -5.042 -9.364 1.00 88.81 89 SER A O 1
ATOM 665 N N . PRO A 1 90 ? 7.600 -6.795 -10.579 1.00 87.19 90 PRO A N 1
ATOM 666 C CA . PRO A 1 90 ? 6.627 -7.754 -10.049 1.00 87.19 90 PRO A CA 1
ATOM 667 C C . PRO A 1 90 ? 6.750 -7.918 -8.531 1.00 87.19 90 PRO A C 1
ATOM 669 O O . PRO A 1 90 ? 5.754 -8.052 -7.828 1.00 87.19 90 PRO A O 1
ATOM 672 N N . LEU A 1 91 ? 7.984 -7.865 -8.014 1.00 89.38 91 LEU A N 1
ATOM 673 C CA . LEU A 1 91 ? 8.238 -7.901 -6.578 1.00 89.38 91 LEU A CA 1
ATOM 674 C C . LEU A 1 91 ? 7.643 -6.676 -5.879 1.00 89.38 91 LEU A C 1
ATOM 676 O O . LEU A 1 91 ? 6.990 -6.830 -4.854 1.00 89.38 91 LEU A O 1
ATOM 680 N N . GLY A 1 92 ? 7.853 -5.476 -6.430 1.00 88.06 92 GLY A N 1
ATOM 681 C CA . GLY A 1 92 ? 7.287 -4.248 -5.868 1.00 88.06 92 GLY A CA 1
ATOM 682 C C . GLY A 1 92 ? 5.759 -4.272 -5.838 1.00 88.06 92 GLY A C 1
ATOM 683 O O . GLY A 1 92 ? 5.174 -3.959 -4.810 1.00 88.06 92 GLY A O 1
ATOM 684 N N . GLU A 1 93 ? 5.121 -4.745 -6.913 1.00 86.62 93 GLU A N 1
ATOM 685 C CA . GLU A 1 93 ? 3.664 -4.935 -6.964 1.00 86.62 93 GLU A CA 1
ATOM 686 C C . GLU A 1 93 ? 3.178 -5.940 -5.907 1.00 86.62 93 GLU A C 1
ATOM 688 O O . GLU A 1 93 ? 2.184 -5.701 -5.224 1.00 86.62 93 GLU A O 1
ATOM 693 N N . ALA A 1 94 ? 3.891 -7.056 -5.728 1.00 86.75 94 ALA A N 1
ATOM 694 C CA . ALA A 1 94 ? 3.544 -8.051 -4.717 1.00 86.75 94 ALA A CA 1
ATOM 695 C C . ALA A 1 94 ? 3.700 -7.514 -3.284 1.00 86.75 94 ALA A C 1
ATOM 697 O O . ALA A 1 94 ? 2.867 -7.815 -2.425 1.00 86.75 94 ALA A O 1
ATOM 698 N N . VAL A 1 95 ? 4.751 -6.729 -3.019 1.00 88.50 95 VAL A N 1
ATOM 699 C CA . VAL A 1 95 ? 4.995 -6.088 -1.717 1.00 88.50 95 VAL A CA 1
ATOM 700 C C . VAL A 1 95 ? 3.887 -5.089 -1.399 1.00 88.50 95 VAL A C 1
ATOM 702 O O . VAL A 1 95 ? 3.264 -5.213 -0.345 1.00 88.50 95 VAL A O 1
ATOM 705 N N . ASP A 1 96 ? 3.611 -4.167 -2.320 1.00 87.31 96 ASP A N 1
ATOM 706 C CA . ASP A 1 96 ? 2.560 -3.151 -2.210 1.00 87.31 96 ASP A CA 1
ATOM 707 C C . ASP A 1 96 ? 1.198 -3.800 -1.918 1.00 87.31 96 ASP A C 1
ATOM 709 O O . ASP A 1 96 ? 0.626 -3.629 -0.840 1.00 87.31 96 ASP A O 1
ATOM 713 N N . ALA A 1 97 ? 0.766 -4.721 -2.787 1.00 85.88 97 ALA A N 1
ATOM 714 C CA . ALA A 1 97 ? -0.511 -5.418 -2.646 1.00 85.88 97 ALA A CA 1
ATOM 715 C C . ALA A 1 97 ? -0.632 -6.239 -1.346 1.00 85.88 97 ALA A C 1
ATOM 717 O O . ALA A 1 97 ? -1.739 -6.445 -0.836 1.00 85.88 97 ALA A O 1
ATOM 718 N N . THR A 1 98 ? 0.481 -6.756 -0.818 1.00 88.44 98 THR A N 1
ATOM 719 C CA . THR A 1 98 ? 0.490 -7.491 0.456 1.00 88.44 98 THR A CA 1
ATOM 720 C C . THR A 1 98 ? 0.329 -6.537 1.634 1.00 88.44 98 THR A C 1
ATOM 722 O O . THR A 1 98 ? -0.508 -6.785 2.507 1.00 88.44 98 THR A O 1
ATOM 725 N N . ILE A 1 99 ? 1.097 -5.444 1.654 1.00 92.00 99 ILE A N 1
ATOM 726 C CA . ILE A 1 99 ? 1.019 -4.422 2.703 1.00 92.00 99 ILE A CA 1
ATOM 727 C C . ILE A 1 99 ? -0.381 -3.810 2.727 1.00 92.00 99 ILE A C 1
ATOM 729 O O . ILE A 1 99 ? -0.975 -3.725 3.800 1.00 92.00 99 ILE A O 1
ATOM 733 N N . ASP A 1 100 ? -0.945 -3.489 1.564 1.00 89.44 100 ASP A N 1
ATOM 734 C CA . ASP A 1 100 ? -2.289 -2.935 1.413 1.00 89.44 100 ASP A CA 1
ATOM 735 C C . ASP A 1 100 ? -3.368 -3.809 2.058 1.00 89.44 100 ASP A C 1
ATOM 737 O O . ASP A 1 100 ? -4.179 -3.345 2.866 1.00 89.44 100 ASP A O 1
ATOM 741 N N . LYS A 1 101 ? -3.360 -5.110 1.749 1.00 87.62 101 LYS A N 1
ATOM 742 C CA . LYS A 1 101 ? -4.339 -6.060 2.296 1.00 87.62 101 LYS A CA 1
ATOM 743 C C . LYS A 1 101 ? -4.226 -6.175 3.812 1.00 87.62 101 LYS A C 1
ATOM 745 O O . LYS A 1 101 ? -5.247 -6.180 4.502 1.00 87.62 101 LYS A O 1
ATOM 750 N N . LEU A 1 102 ? -3.000 -6.254 4.332 1.00 92.69 102 LEU A N 1
ATOM 751 C CA . LEU A 1 102 ? -2.755 -6.332 5.773 1.00 92.69 102 LEU A CA 1
ATOM 752 C C . LEU A 1 102 ? -3.158 -5.035 6.484 1.00 92.69 102 LEU A C 1
ATOM 754 O O . LEU A 1 102 ? -3.816 -5.083 7.524 1.00 92.69 102 LEU A O 1
ATOM 758 N N . ALA A 1 103 ? -2.820 -3.882 5.905 1.00 93.81 103 ALA A N 1
ATOM 759 C CA . ALA A 1 103 ? -3.191 -2.569 6.411 1.00 93.81 103 ALA A CA 1
ATOM 760 C C . ALA A 1 103 ? -4.715 -2.414 6.465 1.00 93.81 103 ALA A C 1
ATOM 762 O O . ALA A 1 103 ? -5.257 -2.075 7.516 1.00 93.81 103 ALA A O 1
ATOM 763 N N . MET A 1 104 ? -5.419 -2.731 5.376 1.00 92.19 104 MET A N 1
ATOM 764 C CA . MET A 1 104 ? -6.878 -2.638 5.304 1.00 92.19 104 MET A CA 1
ATOM 765 C C . MET A 1 104 ? -7.560 -3.564 6.320 1.00 92.19 104 MET A C 1
ATOM 767 O O . MET A 1 104 ? -8.465 -3.136 7.040 1.00 92.19 104 MET A O 1
ATOM 771 N N . ALA A 1 105 ? -7.099 -4.814 6.435 1.00 91.75 105 ALA A N 1
ATOM 772 C CA . ALA A 1 105 ? -7.617 -5.762 7.420 1.00 91.75 105 ALA A CA 1
ATOM 773 C C . ALA A 1 105 ? -7.392 -5.272 8.861 1.00 91.75 105 ALA A C 1
ATOM 775 O O . ALA A 1 105 ? -8.302 -5.346 9.694 1.00 91.75 105 ALA A O 1
ATOM 776 N N . GLY A 1 106 ? -6.207 -4.724 9.147 1.00 95.31 106 GLY A N 1
ATOM 777 C CA . GLY A 1 106 ? -5.875 -4.124 10.437 1.00 95.31 106 GLY A CA 1
ATOM 778 C C . GLY A 1 106 ? -6.748 -2.911 10.765 1.00 95.31 106 GLY A C 1
ATOM 779 O O . GLY A 1 106 ? -7.304 -2.842 11.862 1.00 95.31 106 GLY A O 1
ATOM 780 N N . ILE A 1 107 ? -6.929 -1.998 9.803 1.00 95.56 107 ILE A N 1
ATOM 781 C CA . ILE A 1 107 ? -7.778 -0.805 9.935 1.00 95.56 107 ILE A CA 1
ATOM 782 C C . ILE A 1 107 ? -9.209 -1.206 10.277 1.00 95.56 107 ILE A C 1
ATOM 784 O O . ILE A 1 107 ? -9.720 -0.774 11.308 1.00 95.56 107 ILE A O 1
ATOM 788 N N . VAL A 1 108 ? -9.839 -2.076 9.478 1.00 95.19 108 VAL A N 1
ATOM 789 C CA . VAL A 1 108 ? -11.223 -2.513 9.733 1.00 95.19 108 VAL A CA 1
ATOM 790 C C . VAL A 1 108 ? -11.343 -3.163 11.108 1.00 95.19 108 VAL A C 1
ATOM 792 O O . VAL A 1 108 ? -12.241 -2.820 11.875 1.00 95.19 108 VAL A O 1
ATOM 795 N N . SER A 1 109 ? -10.421 -4.065 11.449 1.00 95.00 109 SER A N 1
ATOM 796 C CA . SER A 1 109 ? -10.473 -4.811 12.709 1.00 95.00 109 SER A CA 1
ATOM 797 C C . SER A 1 109 ? -10.374 -3.894 13.929 1.00 95.00 109 SER A C 1
ATOM 799 O O . SER A 1 109 ? -11.184 -3.994 14.853 1.00 95.00 109 SER A O 1
ATOM 801 N N . VAL A 1 110 ? -9.402 -2.978 13.935 1.00 96.38 110 VAL A N 1
ATOM 802 C CA . VAL A 1 110 ? -9.199 -2.044 15.050 1.00 96.38 110 VAL A CA 1
ATOM 803 C C . VAL A 1 110 ? -10.327 -1.017 15.116 1.00 96.38 110 VAL A C 1
ATOM 805 O O . VAL A 1 110 ? -10.808 -0.732 16.210 1.00 96.38 110 VAL A O 1
ATOM 808 N N . PHE A 1 111 ? -10.790 -0.498 13.976 1.00 95.81 111 PHE A N 1
ATOM 809 C CA . PHE A 1 111 ? -11.823 0.540 13.947 1.00 95.81 111 PHE A CA 1
ATOM 810 C C . PHE A 1 111 ? -13.178 -0.001 14.406 1.00 95.81 111 PHE A C 1
ATOM 812 O O . PHE A 1 111 ? -13.881 0.695 15.131 1.00 95.81 111 PHE A O 1
ATOM 819 N N . VAL A 1 112 ? -13.523 -1.247 14.062 1.00 96.19 112 VAL A N 1
ATOM 820 C CA . VAL A 1 112 ? -14.716 -1.915 14.610 1.00 96.19 112 VAL A CA 1
ATOM 821 C C .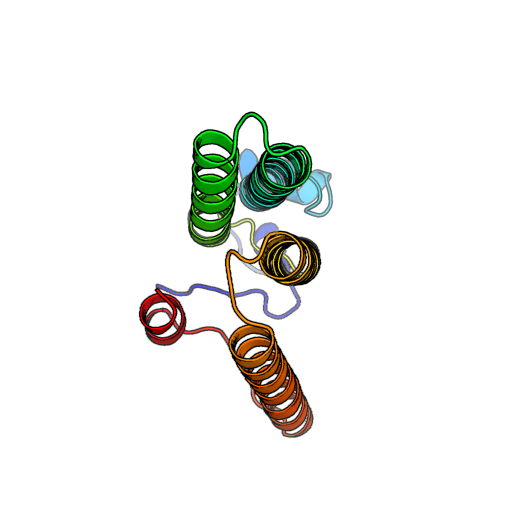 VAL A 1 112 ? -14.566 -2.157 16.108 1.00 96.19 112 VAL A C 1
ATOM 823 O O . VAL A 1 112 ? -15.495 -1.908 16.865 1.00 96.19 112 VAL A O 1
ATOM 826 N N . LYS A 1 113 ? -13.399 -2.634 16.563 1.00 95.62 113 LYS A N 1
ATOM 827 C CA . LYS A 1 113 ? -13.164 -2.937 17.985 1.00 95.62 113 LYS A CA 1
ATOM 828 C C . LYS A 1 113 ? -13.154 -1.691 18.879 1.00 95.62 113 LYS A C 1
ATOM 830 O O . LYS A 1 113 ? -13.313 -1.815 20.089 1.00 95.62 113 LYS A O 1
ATOM 835 N N . LYS A 1 114 ? -12.923 -0.515 18.297 1.00 95.00 114 LYS A N 1
ATOM 836 C CA . LYS A 1 114 ? -12.937 0.784 18.978 1.00 95.00 114 LYS A CA 1
ATOM 837 C C . LYS A 1 114 ? -14.173 1.621 18.657 1.00 95.00 114 LYS A C 1
ATOM 839 O O . LYS A 1 114 ? -14.155 2.816 18.927 1.00 95.00 114 LYS A O 1
ATOM 844 N N . ASP A 1 115 ? -15.196 1.009 18.057 1.00 93.69 115 ASP A N 1
ATOM 845 C CA . ASP A 1 115 ? -16.467 1.648 17.698 1.00 93.69 115 ASP A CA 1
ATOM 846 C C . ASP A 1 115 ? -16.304 2.934 16.859 1.00 93.69 115 ASP A C 1
ATOM 848 O O . ASP A 1 115 ? -17.163 3.811 16.853 1.00 93.69 115 ASP A O 1
ATOM 852 N N . ILE A 1 116 ? -15.201 3.039 16.105 1.00 93.44 116 ILE A N 1
ATOM 853 C CA . ILE A 1 116 ? -14.947 4.130 15.151 1.00 93.44 116 ILE A CA 1
ATOM 854 C C . ILE A 1 116 ? -15.820 3.940 13.908 1.00 93.44 116 ILE A C 1
ATOM 856 O O . ILE A 1 116 ? -16.312 4.907 13.332 1.00 93.44 116 ILE A O 1
ATOM 860 N N . ILE A 1 117 ? -16.014 2.685 13.490 1.00 94.56 117 ILE A N 1
ATOM 861 C CA . ILE A 1 117 ? -16.942 2.313 12.418 1.00 94.56 117 ILE A CA 1
ATOM 862 C C . ILE A 1 117 ? -17.880 1.212 12.898 1.00 94.56 117 ILE A C 1
ATOM 864 O O . ILE A 1 117 ? -17.502 0.345 13.686 1.00 94.56 117 ILE A O 1
ATOM 868 N N . SER A 1 118 ? -19.102 1.201 12.368 1.00 95.12 118 SER A N 1
ATOM 869 C CA . SER A 1 118 ? -20.073 0.161 12.702 1.00 95.1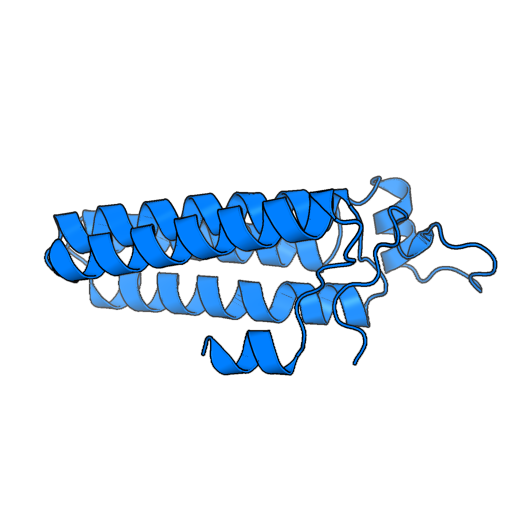2 118 SER A CA 1
ATOM 870 C C . SER A 1 118 ? -19.698 -1.194 12.081 1.00 95.12 118 SER A C 1
ATOM 872 O O . SER A 1 118 ? -19.084 -1.274 11.011 1.00 95.12 118 SER A O 1
ATOM 874 N N . ARG A 1 119 ? -20.158 -2.293 12.697 1.00 93.56 119 ARG A N 1
ATOM 875 C CA . ARG A 1 119 ? -20.048 -3.642 12.106 1.00 93.56 119 ARG A CA 1
ATOM 876 C C . ARG A 1 119 ? -20.744 -3.737 10.748 1.00 93.56 119 ARG A C 1
ATOM 878 O O . ARG A 1 119 ? -20.291 -4.483 9.885 1.00 93.56 119 ARG A O 1
ATOM 885 N N . ALA A 1 120 ? -21.834 -2.992 10.553 1.00 93.56 120 ALA A N 1
ATOM 886 C CA . ALA A 1 120 ? -22.515 -2.920 9.267 1.00 93.56 120 ALA A CA 1
ATOM 887 C C . ALA A 1 120 ? -21.599 -2.291 8.209 1.00 93.56 120 ALA A C 1
ATOM 889 O O . ALA A 1 120 ? -21.415 -2.878 7.147 1.00 93.56 120 ALA A O 1
ATOM 890 N N . THR A 1 121 ? -20.946 -1.168 8.515 1.00 92.81 121 THR A N 1
ATOM 891 C CA . THR A 1 121 ? -19.961 -0.522 7.631 1.00 92.81 121 THR A CA 1
ATOM 892 C C . THR A 1 121 ? -18.823 -1.479 7.272 1.00 92.81 121 THR A C 1
ATOM 894 O O . THR A 1 121 ? -18.502 -1.640 6.098 1.00 92.81 121 THR A O 1
ATOM 897 N N . ALA A 1 122 ? -18.268 -2.193 8.256 1.00 91.75 122 ALA A N 1
ATOM 898 C CA . ALA A 1 122 ? -17.214 -3.178 8.014 1.00 91.75 122 ALA A CA 1
ATOM 899 C C . ALA A 1 122 ? -17.652 -4.315 7.074 1.00 91.75 122 ALA A C 1
ATOM 901 O O . ALA A 1 122 ? -16.882 -4.714 6.201 1.00 91.75 122 ALA A O 1
ATOM 902 N N . LYS A 1 123 ? -18.895 -4.806 7.198 1.00 91.19 123 LYS A N 1
ATOM 903 C CA . LYS A 1 123 ? -19.452 -5.806 6.270 1.00 91.19 123 LYS A CA 1
ATOM 904 C C . LYS A 1 123 ? -19.533 -5.280 4.837 1.00 91.19 123 LYS A C 1
ATOM 906 O O . LYS A 1 123 ? -19.184 -6.019 3.924 1.00 91.19 123 LYS A O 1
ATOM 911 N N . HIS A 1 124 ? -19.949 -4.028 4.638 1.00 93.19 124 HIS A N 1
ATOM 912 C CA . HIS A 1 124 ? -20.004 -3.423 3.302 1.00 93.19 124 HIS A CA 1
ATOM 913 C C . HIS A 1 124 ? -18.605 -3.286 2.689 1.00 93.19 124 HIS A C 1
ATOM 915 O O . HIS A 1 124 ? -18.409 -3.662 1.538 1.00 93.19 124 HIS A O 1
ATOM 921 N N . ILE A 1 125 ? -17.616 -2.841 3.473 1.00 90.31 125 ILE A N 1
ATOM 922 C CA . ILE A 1 125 ? -16.212 -2.771 3.032 1.00 90.31 125 ILE A CA 1
ATOM 923 C C . ILE A 1 125 ? -15.697 -4.160 2.631 1.00 90.31 125 ILE A C 1
ATOM 925 O O . ILE A 1 125 ? -15.060 -4.317 1.590 1.00 90.31 125 ILE A O 1
ATOM 929 N N . LEU A 1 126 ? -15.979 -5.186 3.440 1.00 88.00 126 LEU A N 1
ATOM 930 C CA . LEU A 1 126 ? -15.571 -6.557 3.142 1.00 88.00 126 LEU A CA 1
ATOM 931 C C . LEU A 1 126 ? -16.249 -7.088 1.873 1.00 88.00 126 LEU A C 1
ATOM 933 O O . LEU A 1 126 ? -15.570 -7.651 1.018 1.00 88.00 126 LEU A O 1
ATOM 937 N N . ALA A 1 127 ? -17.559 -6.879 1.728 1.00 89.75 127 ALA A N 1
ATOM 938 C CA . ALA A 1 127 ? -18.309 -7.284 0.544 1.00 89.75 127 ALA A CA 1
ATOM 939 C C . ALA A 1 127 ? -17.759 -6.619 -0.725 1.00 89.75 127 ALA A C 1
ATOM 941 O O . ALA A 1 127 ? -17.528 -7.306 -1.719 1.00 89.75 127 ALA A O 1
ATOM 942 N N . GLN A 1 128 ? -17.461 -5.316 -0.670 1.00 89.19 128 GLN A N 1
ATOM 943 C CA . GLN A 1 128 ? -16.852 -4.591 -1.785 1.00 89.19 128 GLN A CA 1
ATOM 944 C C . GLN A 1 128 ? -15.477 -5.162 -2.153 1.00 89.19 128 GLN A C 1
ATOM 946 O O . GLN A 1 128 ? -15.193 -5.374 -3.330 1.00 89.19 128 GLN A O 1
ATOM 951 N N . ASN A 1 129 ? -14.627 -5.456 -1.166 1.00 85.62 129 ASN A N 1
ATOM 952 C CA . ASN A 1 129 ? -13.311 -6.044 -1.423 1.00 85.62 129 ASN A CA 1
ATOM 953 C C . ASN A 1 129 ? -13.406 -7.456 -2.017 1.00 85.62 129 ASN A C 1
ATOM 955 O O . ASN A 1 129 ? -12.657 -7.778 -2.938 1.00 85.62 129 ASN A O 1
ATOM 959 N N . ILE A 1 130 ? -14.344 -8.283 -1.546 1.00 84.12 130 ILE A N 1
ATOM 960 C CA . ILE A 1 130 ? -14.601 -9.611 -2.122 1.00 84.12 130 ILE A CA 1
ATOM 961 C C . ILE A 1 130 ? -15.074 -9.481 -3.571 1.00 84.12 130 ILE A C 1
ATOM 963 O O . ILE A 1 130 ? -14.546 -10.172 -4.440 1.00 84.12 130 ILE A O 1
ATOM 967 N N . ALA A 1 131 ? -16.015 -8.574 -3.847 1.00 88.19 131 ALA A N 1
ATOM 968 C CA . ALA A 1 131 ? -16.482 -8.311 -5.203 1.00 88.19 131 ALA A CA 1
ATOM 969 C C . ALA A 1 131 ? -15.327 -7.862 -6.113 1.00 88.19 131 ALA A C 1
ATOM 971 O O . ALA A 1 131 ? -15.157 -8.415 -7.197 1.00 88.19 131 ALA A O 1
ATOM 972 N N . ASN A 1 132 ? -14.474 -6.945 -5.646 1.00 84.88 132 ASN A N 1
ATOM 973 C CA . ASN A 1 132 ? -13.294 -6.494 -6.386 1.00 84.88 132 ASN A CA 1
ATOM 974 C C . ASN A 1 132 ? -12.335 -7.654 -6.700 1.00 84.88 132 ASN A C 1
ATOM 976 O O . ASN A 1 132 ? -11.862 -7.763 -7.832 1.00 84.88 132 ASN A O 1
ATOM 980 N N . ILE A 1 133 ? -12.069 -8.542 -5.734 1.00 83.00 133 ILE A N 1
ATOM 981 C CA . ILE A 1 133 ? -11.227 -9.733 -5.938 1.00 83.00 133 ILE A CA 1
ATOM 982 C C . ILE A 1 133 ? -11.866 -10.681 -6.957 1.00 83.00 133 ILE A C 1
ATOM 984 O O . ILE A 1 133 ? -11.177 -11.129 -7.871 1.00 83.00 133 ILE A O 1
ATOM 988 N N . ALA A 1 134 ? -13.163 -10.972 -6.828 1.00 84.88 134 ALA A N 1
ATOM 989 C CA . ALA A 1 134 ? -13.878 -11.882 -7.719 1.00 84.88 134 ALA A CA 1
ATOM 990 C C . ALA A 1 134 ? -13.905 -11.357 -9.161 1.00 84.88 134 ALA A C 1
ATOM 992 O O . ALA A 1 134 ? -13.531 -12.078 -10.083 1.00 84.88 134 ALA A O 1
ATOM 993 N N . ILE A 1 135 ? -14.267 -10.085 -9.352 1.00 85.88 135 ILE A N 1
ATOM 994 C CA . ILE A 1 135 ? -14.289 -9.428 -10.666 1.00 85.88 135 ILE A CA 1
ATOM 995 C C . ILE A 1 135 ? -12.885 -9.411 -11.275 1.00 85.88 135 ILE A C 1
ATOM 997 O O . ILE A 1 135 ? -12.714 -9.763 -12.442 1.00 85.88 135 ILE A O 1
ATOM 1001 N N . THR A 1 136 ? -11.867 -9.072 -10.478 1.00 81.44 136 THR A N 1
ATOM 1002 C CA . THR A 1 136 ? -10.474 -9.072 -10.944 1.00 81.44 136 THR A CA 1
ATOM 1003 C C . THR A 1 136 ? -10.013 -10.476 -11.334 1.00 81.44 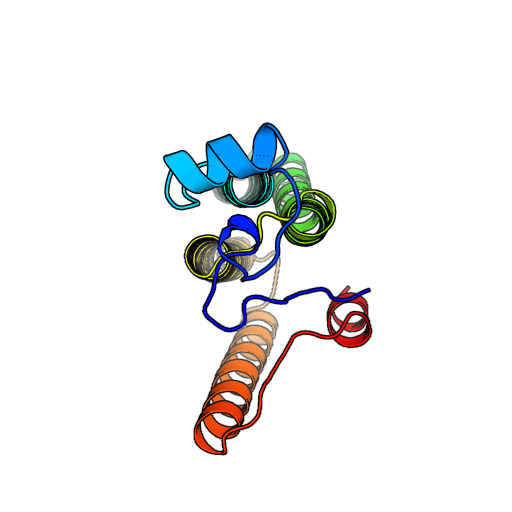136 THR A C 1
ATOM 1005 O O . THR A 1 136 ? -9.364 -10.657 -12.362 1.00 81.44 136 THR A O 1
ATOM 1008 N N . GLY A 1 137 ? -10.367 -11.486 -10.538 1.00 80.75 137 GLY A N 1
ATOM 1009 C CA . GLY A 1 137 ? -10.055 -12.885 -10.814 1.00 80.75 137 GLY A CA 1
ATOM 1010 C C . GLY A 1 137 ? -10.695 -13.372 -12.113 1.00 80.75 137 GLY A C 1
ATOM 101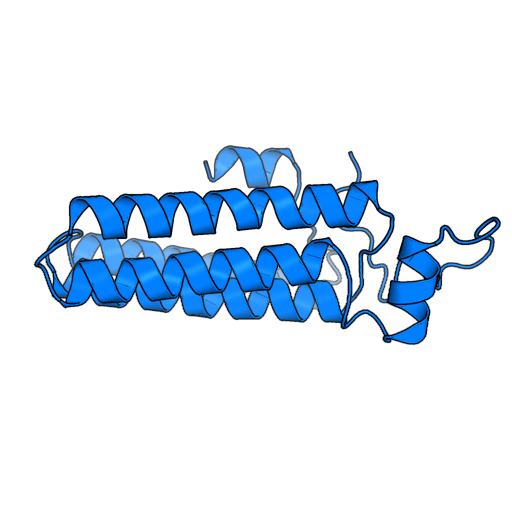1 O O . GLY A 1 137 ? -9.994 -13.899 -12.972 1.00 80.75 137 GLY A O 1
ATOM 1012 N N . VAL A 1 138 ? -11.997 -13.133 -12.292 1.00 84.88 138 VAL A N 1
ATOM 1013 C CA . VAL A 1 138 ? -12.730 -13.496 -13.516 1.00 84.88 138 VAL A CA 1
ATOM 1014 C C . VAL A 1 138 ? -12.151 -12.786 -14.737 1.00 84.88 138 VAL A C 1
ATOM 1016 O O . VAL A 1 138 ? -11.925 -13.425 -15.760 1.00 84.88 138 VAL A O 1
ATOM 1019 N N . GLY A 1 139 ? -11.850 -11.488 -14.642 1.00 84.69 139 GLY A N 1
ATOM 1020 C CA . GLY A 1 139 ? -11.236 -10.768 -15.756 1.00 84.69 139 GLY A CA 1
ATOM 1021 C C . GLY A 1 139 ? -9.869 -11.336 -16.138 1.00 84.69 139 GLY A C 1
ATOM 1022 O O . GLY A 1 139 ? -9.628 -11.563 -17.320 1.00 84.69 139 GLY A O 1
ATOM 1023 N N . ARG A 1 140 ? -9.014 -11.670 -15.161 1.00 78.12 140 ARG A N 1
ATOM 1024 C CA . ARG A 1 140 ? -7.724 -12.330 -15.430 1.00 78.12 140 ARG A CA 1
ATOM 1025 C C . ARG A 1 140 ? -7.891 -13.701 -16.093 1.00 78.12 140 ARG A C 1
ATOM 1027 O O . ARG A 1 140 ? -7.157 -14.002 -17.027 1.00 78.12 140 ARG A O 1
ATOM 1034 N N . LEU A 1 141 ? -8.857 -14.512 -15.649 1.00 81.38 141 LEU A N 1
ATOM 1035 C CA . LEU A 1 141 ? -9.163 -15.808 -16.275 1.00 81.38 141 LEU A CA 1
ATOM 1036 C C . LEU A 1 141 ? -9.646 -15.657 -17.724 1.00 81.38 141 LEU A C 1
ATOM 1038 O O . LEU A 1 141 ? -9.341 -16.500 -18.559 1.00 81.38 141 LEU A O 1
ATOM 1042 N N . ASN A 1 142 ? -10.332 -14.557 -18.033 1.00 83.75 142 ASN A N 1
ATOM 1043 C CA . ASN A 1 142 ? -10.773 -14.216 -19.385 1.00 83.75 142 ASN A CA 1
ATOM 1044 C C . ASN A 1 142 ? -9.681 -13.538 -20.236 1.00 83.75 142 ASN A C 1
ATOM 1046 O O . ASN A 1 142 ? -9.981 -13.007 -21.302 1.00 83.75 142 ASN A O 1
ATOM 1050 N N . GLY A 1 143 ? -8.426 -13.518 -19.772 1.00 75.62 143 GLY A N 1
ATOM 1051 C CA . GLY A 1 143 ? -7.308 -12.902 -20.488 1.00 75.62 143 GLY A CA 1
ATOM 1052 C C . GLY A 1 143 ? -7.336 -11.371 -20.500 1.00 75.62 143 GLY A C 1
ATOM 1053 O O . GLY A 1 143 ? -6.615 -10.758 -21.282 1.00 75.62 143 GLY A O 1
ATOM 1054 N N . ALA A 1 144 ? -8.155 -10.737 -19.655 1.00 75.00 144 ALA A N 1
ATOM 1055 C CA . ALA A 1 144 ? -8.172 -9.288 -19.543 1.00 75.00 144 ALA A CA 1
ATOM 1056 C C . ALA A 1 144 ? -6.952 -8.799 -18.752 1.00 75.00 144 ALA A C 1
ATOM 1058 O O . ALA A 1 144 ? -6.739 -9.160 -17.589 1.00 75.00 144 ALA A O 1
ATOM 1059 N N . GLU A 1 145 ? -6.193 -7.903 -19.373 1.00 62.84 145 GLU A N 1
ATOM 1060 C CA . GLU A 1 145 ? -5.172 -7.090 -18.721 1.00 62.84 145 GLU A CA 1
ATOM 1061 C C . GLU A 1 145 ? -5.844 -6.029 -17.836 1.00 62.84 145 GLU A C 1
ATOM 1063 O O . GLU A 1 145 ? -6.086 -4.884 -18.224 1.00 62.84 145 GLU A O 1
ATOM 1068 N N . LEU A 1 146 ? -6.233 -6.442 -16.627 1.00 62.75 146 LEU A N 1
ATOM 1069 C CA . LEU A 1 146 ? -6.859 -5.556 -15.654 1.00 62.75 146 LEU A CA 1
ATOM 1070 C C . LEU A 1 146 ? -5.800 -4.713 -14.945 1.00 62.75 146 LEU A C 1
ATOM 1072 O O . LEU A 1 146 ? -5.116 -5.183 -14.032 1.00 62.75 146 LEU A O 1
ATOM 1076 N N . HIS A 1 147 ? -5.708 -3.448 -15.351 1.00 59.97 147 HIS A N 1
ATOM 1077 C CA . HIS A 1 147 ? -4.780 -2.481 -14.778 1.00 59.97 147 HIS A CA 1
ATOM 1078 C C . HIS A 1 147 ? -5.516 -1.329 -14.078 1.00 59.97 147 HIS A C 1
ATOM 1080 O O . HIS A 1 147 ? -6.477 -0.787 -14.632 1.00 59.97 147 HIS A O 1
ATOM 1086 N N . PRO A 1 148 ? -5.060 -0.898 -12.885 1.00 56.50 148 PRO A N 1
ATOM 1087 C CA . PRO A 1 148 ? -5.610 0.276 -12.220 1.00 56.50 148 PRO A CA 1
ATOM 1088 C C . PRO A 1 148 ? -5.423 1.521 -13.096 1.00 56.50 148 PRO A C 1
ATOM 1090 O O . PRO A 1 148 ? -4.296 1.911 -13.413 1.00 56.50 148 PRO A O 1
ATOM 1093 N N . THR A 1 149 ? -6.522 2.164 -13.485 1.00 57.16 149 THR A N 1
ATOM 1094 C CA . THR A 1 149 ? -6.485 3.422 -14.241 1.00 57.16 149 THR A CA 1
ATOM 1095 C C . THR A 1 149 ? -6.316 4.610 -13.291 1.00 57.16 149 THR A C 1
ATOM 1097 O O . THR A 1 149 ? -6.726 4.553 -12.129 1.00 57.16 149 THR A O 1
ATOM 1100 N N . SER A 1 150 ? -5.742 5.723 -13.769 1.00 48.31 150 SER A N 1
ATOM 1101 C CA . SER A 1 150 ? -5.680 6.971 -12.983 1.00 48.31 150 SER A CA 1
ATOM 1102 C C . SER A 1 150 ? -7.068 7.411 -12.507 1.00 48.31 150 SER A C 1
ATOM 1104 O O . SER A 1 150 ? -7.209 7.822 -11.360 1.00 48.31 150 SER A O 1
ATOM 1106 N N . ALA A 1 151 ? -8.086 7.257 -13.362 1.00 45.47 151 ALA A N 1
ATOM 1107 C CA . ALA A 1 151 ? -9.478 7.556 -13.034 1.00 45.47 151 ALA A CA 1
ATOM 1108 C C . ALA A 1 151 ? -10.021 6.641 -11.922 1.00 45.47 151 ALA A C 1
ATOM 1110 O O . ALA A 1 151 ? -10.660 7.127 -10.996 1.00 45.47 151 ALA A O 1
ATOM 1111 N N . GLY A 1 152 ? -9.708 5.340 -11.956 1.00 51.69 152 GLY A N 1
ATOM 1112 C CA . GLY A 1 152 ? -10.105 4.398 -10.906 1.00 51.69 152 GLY A CA 1
ATOM 1113 C C . GLY A 1 152 ? -9.452 4.688 -9.551 1.00 51.69 152 GLY A C 1
ATOM 1114 O O . GLY A 1 152 ? -10.121 4.608 -8.527 1.00 51.69 152 GLY A O 1
ATOM 1115 N N . LYS A 1 153 ? -8.172 5.092 -9.534 1.00 53.28 153 LYS A N 1
ATOM 1116 C CA . LYS A 1 153 ? -7.470 5.475 -8.292 1.00 53.28 153 LYS A CA 1
ATOM 1117 C C . LYS A 1 153 ? -8.012 6.774 -7.688 1.00 53.28 153 LYS A C 1
ATOM 1119 O O . LYS A 1 153 ? -8.113 6.877 -6.473 1.00 53.28 153 LYS A O 1
ATOM 1124 N N . GLN A 1 154 ? -8.363 7.752 -8.523 1.00 45.78 154 GLN A N 1
ATOM 1125 C CA . GLN A 1 154 ? -8.937 9.023 -8.068 1.00 45.78 154 GLN A CA 1
ATOM 1126 C C . GLN A 1 154 ? -10.392 8.891 -7.610 1.00 45.78 154 GLN A C 1
ATOM 1128 O O . GLN A 1 154 ? -10.799 9.627 -6.725 1.00 45.78 154 GLN A O 1
ATOM 1133 N N . ALA A 1 155 ? -11.158 7.948 -8.167 1.00 45.75 155 ALA A N 1
ATOM 1134 C CA . ALA A 1 155 ? -12.537 7.685 -7.753 1.00 45.75 155 ALA A CA 1
ATOM 1135 C C . ALA A 1 155 ? -12.655 6.949 -6.400 1.00 45.75 155 ALA A C 1
ATOM 1137 O O . ALA A 1 155 ? -13.755 6.832 -5.868 1.00 45.75 155 ALA A O 1
ATOM 1138 N N . MET A 1 156 ? -11.546 6.421 -5.869 1.00 48.31 156 MET A N 1
ATOM 1139 C CA . MET A 1 156 ? -11.474 5.761 -4.557 1.00 48.31 156 MET A CA 1
ATOM 11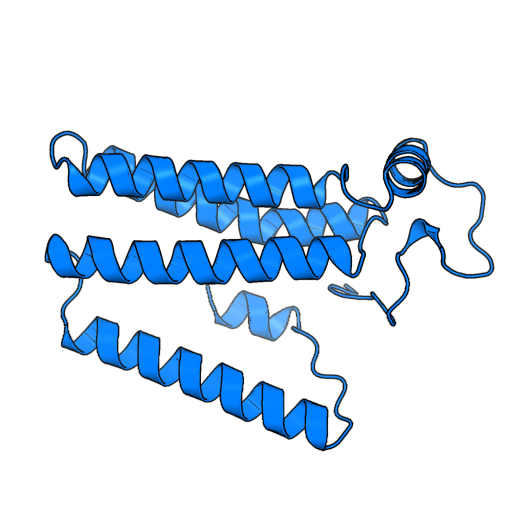40 C C . MET A 1 156 ? -10.991 6.688 -3.423 1.00 48.31 156 MET A C 1
ATOM 1142 O O . MET A 1 156 ? -10.867 6.224 -2.288 1.00 48.31 156 MET A O 1
ATOM 1146 N N . LEU A 1 157 ? -10.701 7.960 -3.729 1.00 35.69 157 LEU A N 1
ATOM 1147 C CA . LEU A 1 157 ? -10.414 9.035 -2.767 1.00 35.69 157 LEU A CA 1
ATOM 1148 C C . LEU A 1 157 ? -11.693 9.804 -2.424 1.00 35.69 157 LEU A C 1
ATOM 1150 O O . LEU A 1 157 ? -11.824 10.185 -1.240 1.00 35.69 157 LEU A O 1
#

Foldseek 3Di:
DPQAPPPQHALLGDPPDDDADPQSVVCVVVVNCDHQLLVLLVVLLVLLVVLLVLLQVPPRVVSSVVSNVVSVVSLVVSSVRCVVNSGHHPVSVVSSVVSVVVSVVSCLVSCCVNVVDDPVVSVVVVVVVVVVVVVVVVCVVVVHPDDQDPVNVVVVD

Secondary structure (DSSP, 8-state):
--TT--SSS-GGGSTT--SPPHHHHHHHHTTTSS-HHHHHHHHHHHHHHHHHHHHHHSTTHHHHHHHHHHHHHHHHHHHHHHHHHT---HHHHHHHHHHHHHHHHHHHHHHHHTTSS-HHHHHHHHHHHHHHHHHHHHHHHTT------HHHHHTT-

pLDDT: mean 85.3, std 14.81, range [35.69, 98.06]

Sequence (157 aa):
MNLHRVEGVADWAKPNLPKLSKIQKIASKTNGTITPGNILSVTGGLFVVSGLVDIYRGDEMKRGIRKVGIGRAIDIIDGIVADKTGTKSPLGEAVDATIDKLAMAGIVSVFVKKDIISRATAKHILAQNIANIAITGVGRLNGAELHPTSAGKQAML

Radius of gyration: 17.53 Å; chains: 1; bounding box: 44×27×50 Å